Protein AF-A0A645FQS4-F1 (afdb_monomer_lite)

Radius of gyration: 27.78 Å; chains: 1; bounding box: 73×39×70 Å

Sequence (95 aa):
MAESETQNFTRAGTMFCLTNTTRASAAAERKKELFDALRTGGFGDLIYETINANSLSAFVKEQIAENMNTLPDWLDGLVNLYEKATVGVRKATRN

Organism: NCBI:txid1076179

Structure (mmCIF, N/CA/C/O backbone):
data_AF-A0A645FQS4-F1
#
_entry.id   AF-A0A645FQS4-F1
#
loop_
_atom_site.group_PDB
_atom_site.id
_atom_site.type_symbol
_atom_site.label_atom_id
_atom_site.label_alt_id
_atom_site.label_comp_id
_atom_site.label_asym_id
_atom_site.label_entity_id
_atom_site.label_seq_id
_atom_site.pdbx_PDB_ins_code
_atom_site.Cartn_x
_atom_site.Cartn_y
_atom_site.Cartn_z
_atom_site.occupancy
_atom_site.B_iso_or_equiv
_atom_site.auth_seq_id
_atom_site.auth_comp_id
_atom_site.auth_asym_id
_atom_site.auth_atom_id
_atom_site.pdbx_PDB_model_num
ATOM 1 N N . MET A 1 1 ? -27.323 -2.007 46.796 1.00 47.88 1 MET A N 1
ATOM 2 C CA . MET A 1 1 ? -27.635 -1.689 45.389 1.00 47.88 1 MET A CA 1
ATOM 3 C C . MET A 1 1 ? -27.333 -0.217 45.186 1.00 47.88 1 MET A C 1
ATOM 5 O O . MET A 1 1 ? -28.083 0.613 45.674 1.00 47.88 1 MET A O 1
ATOM 9 N N . ALA A 1 2 ? -26.183 0.102 44.602 1.00 47.50 2 ALA A N 1
ATOM 10 C CA . ALA A 1 2 ? -25.783 1.473 44.294 1.00 47.50 2 ALA A CA 1
ATOM 11 C C . ALA A 1 2 ? -24.952 1.427 43.007 1.00 47.50 2 ALA A C 1
ATOM 13 O O . ALA A 1 2 ? -23.730 1.462 43.044 1.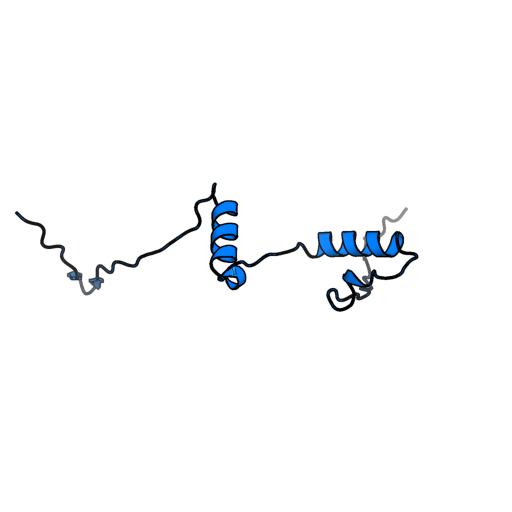00 47.50 2 ALA A 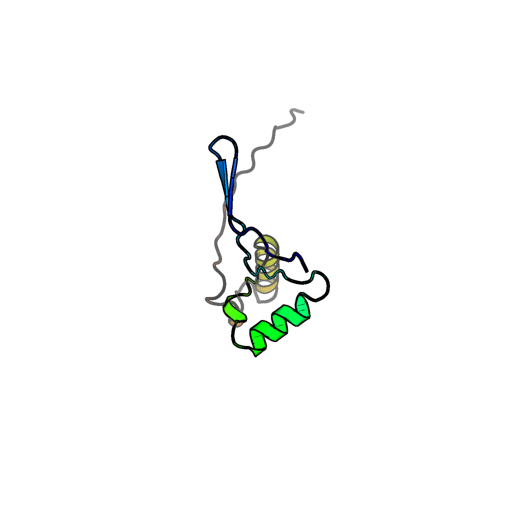O 1
ATOM 14 N N . GLU A 1 3 ? -25.638 1.259 41.881 1.00 55.31 3 GLU A N 1
ATOM 15 C CA . GLU A 1 3 ? -25.043 1.239 40.539 1.00 55.31 3 GLU A CA 1
ATOM 16 C C . GLU A 1 3 ? -25.753 2.272 39.655 1.00 55.31 3 GLU A C 1
ATOM 18 O O . GLU A 1 3 ? -26.201 1.980 38.553 1.00 55.31 3 GLU A O 1
ATOM 23 N N . SER A 1 4 ? -25.918 3.501 40.152 1.00 63.41 4 SER A N 1
ATOM 24 C CA . SER A 1 4 ? -26.234 4.620 39.262 1.00 63.41 4 SER A CA 1
ATOM 25 C C . SER A 1 4 ? -24.921 5.203 38.761 1.00 63.41 4 SER A C 1
ATOM 27 O O . SER A 1 4 ? -24.253 5.958 39.461 1.00 63.41 4 SER A O 1
ATOM 29 N N . GLU A 1 5 ? -24.537 4.801 37.555 1.00 67.56 5 GLU A N 1
ATOM 30 C CA . GLU A 1 5 ? -23.429 5.386 36.808 1.00 67.56 5 GLU A CA 1
ATOM 31 C C . GLU A 1 5 ? -23.753 6.862 36.499 1.00 67.56 5 GLU A C 1
ATOM 33 O O . GLU A 1 5 ? -24.723 7.173 35.802 1.00 67.56 5 GLU A O 1
ATOM 38 N N . THR A 1 6 ? -22.982 7.800 37.061 1.00 71.94 6 THR A N 1
ATOM 39 C CA . THR A 1 6 ? -23.179 9.242 36.837 1.00 71.94 6 THR A CA 1
ATOM 40 C C . THR A 1 6 ? -22.650 9.622 35.455 1.00 71.94 6 THR A C 1
ATOM 42 O O . THR A 1 6 ? -21.456 9.863 35.283 1.00 71.94 6 THR A O 1
ATOM 45 N N . GLN A 1 7 ? -23.546 9.689 34.467 1.00 76.62 7 GLN A N 1
ATOM 46 C CA . GLN A 1 7 ? -23.207 9.970 33.064 1.00 76.62 7 GLN A CA 1
ATOM 47 C C . GLN A 1 7 ? -22.589 11.351 32.832 1.00 76.62 7 GLN A C 1
ATOM 49 O O . GLN A 1 7 ? -21.855 11.547 31.866 1.00 76.62 7 GLN A O 1
ATOM 54 N N . ASN A 1 8 ? -22.890 12.336 33.672 1.00 85.81 8 ASN A N 1
ATOM 55 C CA . ASN A 1 8 ? -22.271 13.649 33.584 1.00 85.81 8 ASN A CA 1
ATOM 56 C C . ASN A 1 8 ? -22.305 14.368 34.929 1.00 85.81 8 ASN A C 1
ATOM 58 O O . ASN A 1 8 ? -23.249 14.227 35.704 1.00 85.81 8 ASN A O 1
ATOM 62 N N . PHE A 1 9 ? -21.266 15.149 35.212 1.00 88.88 9 PHE A N 1
ATOM 63 C CA . PHE A 1 9 ? -21.231 16.034 36.372 1.00 88.88 9 PHE A CA 1
ATOM 64 C C . PHE A 1 9 ? -20.351 17.248 36.100 1.00 88.88 9 PHE A C 1
ATOM 66 O O . PHE A 1 9 ? -19.420 17.195 35.300 1.00 88.88 9 PHE A O 1
ATOM 73 N N . THR A 1 10 ? -20.619 18.342 36.807 1.00 85.12 10 THR A N 1
ATOM 74 C CA . THR A 1 10 ? -19.848 19.580 36.676 1.00 85.12 10 THR A CA 1
ATOM 75 C C . THR A 1 10 ? -19.108 19.869 37.973 1.00 85.12 10 THR A C 1
ATOM 77 O O . THR A 1 10 ? -19.714 19.945 39.041 1.00 85.12 10 THR A O 1
ATOM 80 N N . ARG A 1 11 ? -17.789 20.060 37.898 1.00 87.56 11 ARG A N 1
ATOM 81 C CA . ARG A 1 11 ? -16.946 20.435 39.041 1.00 87.56 11 ARG A CA 1
ATOM 82 C C . ARG A 1 11 ? -16.028 21.581 38.636 1.00 87.56 11 ARG A C 1
ATOM 84 O O . ARG A 1 11 ? -15.333 21.484 37.635 1.00 87.56 11 ARG A O 1
ATOM 91 N N . ALA A 1 12 ? -16.039 22.662 39.420 1.00 89.38 12 ALA A N 1
ATOM 92 C CA . ALA A 1 12 ? -15.222 23.859 39.182 1.00 89.38 12 ALA A CA 1
ATOM 93 C C . ALA A 1 12 ? -15.377 24.467 37.767 1.00 89.38 12 ALA A C 1
ATOM 95 O O . ALA A 1 12 ? -14.411 24.937 37.181 1.00 89.38 12 ALA A O 1
ATOM 96 N N . GLY A 1 13 ? -16.594 24.440 37.209 1.00 90.81 13 GLY A N 1
ATOM 97 C CA . GLY A 1 13 ? -16.878 24.954 35.861 1.00 90.81 13 GLY A CA 1
ATOM 98 C C . GLY A 1 13 ? -16.582 23.976 34.717 1.00 90.81 13 GLY A C 1
ATOM 99 O O . GLY A 1 13 ? -16.961 24.258 33.586 1.00 90.81 13 GLY A O 1
ATOM 100 N N . THR A 1 14 ? -15.987 22.812 34.996 1.00 84.12 14 THR A N 1
ATOM 101 C CA . THR A 1 14 ? -15.714 21.773 33.993 1.00 84.12 14 THR A CA 1
ATOM 102 C C . THR A 1 14 ? -16.784 20.689 34.044 1.00 84.12 14 THR A C 1
ATOM 104 O O . THR A 1 14 ? -16.992 20.073 35.092 1.00 84.12 14 THR A O 1
ATOM 107 N N . MET A 1 15 ? -17.461 20.460 32.917 1.00 88.62 15 MET A N 1
ATOM 108 C CA . MET A 1 15 ? -18.424 19.374 32.735 1.00 88.62 15 MET A CA 1
ATOM 109 C C . MET A 1 15 ? -17.692 18.120 32.254 1.00 88.62 15 MET A C 1
ATOM 111 O O . MET A 1 15 ? -17.044 18.121 31.210 1.00 88.62 15 MET A O 1
ATOM 115 N N . PHE A 1 16 ? -17.800 17.051 33.027 1.00 87.75 16 PHE A N 1
ATOM 116 C CA . PHE A 1 16 ? -17.321 15.724 32.684 1.00 87.75 16 PHE A CA 1
ATOM 117 C C . PHE A 1 16 ? -18.504 14.938 32.138 1.00 87.75 16 PHE A C 1
ATOM 119 O O . PHE A 1 16 ? -19.515 14.821 32.825 1.00 87.75 16 PHE A O 1
ATOM 126 N N . CYS A 1 17 ? -18.380 14.413 30.922 1.00 84.00 17 CYS A N 1
ATOM 127 C CA . CYS A 1 17 ? -19.380 13.555 30.297 1.00 84.00 17 CYS A CA 1
ATOM 128 C C . CYS A 1 17 ? -18.766 12.181 30.055 1.00 84.00 17 CYS A C 1
ATOM 130 O O . CYS A 1 17 ? -17.725 12.062 29.409 1.00 84.00 17 CYS A O 1
ATOM 132 N N . LEU A 1 18 ? -19.426 11.144 30.550 1.00 85.75 18 LEU A N 1
ATOM 133 C CA . LEU A 1 18 ? -19.111 9.766 30.235 1.00 85.75 18 LEU A CA 1
ATOM 134 C C . LEU A 1 18 ? -19.778 9.418 28.902 1.00 85.75 18 LEU A C 1
ATOM 136 O O . LEU A 1 18 ? -20.992 9.533 28.753 1.00 85.75 18 LEU A O 1
ATOM 140 N N . THR A 1 19 ? -18.983 9.046 27.901 1.00 84.56 19 THR A N 1
ATOM 141 C CA . THR A 1 19 ? -19.487 8.592 26.598 1.00 84.56 19 THR A CA 1
ATOM 142 C C . THR A 1 19 ? -18.819 7.276 26.242 1.00 84.56 19 THR A C 1
ATOM 144 O O . THR A 1 19 ? -17.605 7.222 26.047 1.00 84.56 19 THR A O 1
ATOM 147 N N . ASN A 1 20 ? -19.617 6.221 26.110 1.00 83.69 20 ASN A N 1
ATOM 148 C CA . ASN A 1 20 ? -19.117 4.922 25.682 1.00 83.69 20 ASN A CA 1
ATOM 149 C C . ASN A 1 20 ? -19.120 4.881 24.152 1.00 83.69 20 ASN A C 1
ATOM 151 O O . ASN A 1 20 ? -20.167 5.009 23.522 1.00 83.69 20 ASN A O 1
ATOM 155 N N . THR A 1 21 ? -17.943 4.709 23.545 1.00 86.69 21 THR A N 1
ATOM 156 C CA . THR A 1 21 ? -17.815 4.491 22.097 1.00 86.69 21 THR A CA 1
ATOM 157 C C . THR A 1 21 ? -17.174 3.138 21.849 1.00 86.69 21 THR A C 1
ATOM 159 O O . THR A 1 21 ? -16.100 2.850 22.376 1.00 86.69 21 THR A O 1
ATOM 162 N N . THR A 1 22 ? -17.823 2.301 21.044 1.00 88.75 22 THR A N 1
ATOM 163 C CA . THR A 1 22 ? -17.232 1.030 20.628 1.00 88.75 22 THR A CA 1
ATOM 164 C C . THR A 1 22 ? -16.119 1.315 19.630 1.00 88.75 22 THR A C 1
ATOM 166 O O . THR A 1 22 ? -16.339 1.922 18.582 1.00 88.75 22 THR A O 1
ATOM 169 N N . ARG A 1 23 ? -14.904 0.884 19.963 1.00 88.25 23 ARG A N 1
ATOM 170 C CA . ARG A 1 23 ? -13.728 0.965 19.097 1.00 88.25 23 ARG A CA 1
ATOM 171 C C . ARG A 1 23 ? -13.255 -0.452 18.809 1.00 88.25 23 ARG A C 1
ATOM 173 O O . ARG A 1 23 ? -13.159 -1.263 19.724 1.00 88.25 23 ARG A O 1
ATOM 180 N N . ALA A 1 24 ? -12.955 -0.732 17.548 1.00 87.19 24 ALA A N 1
ATOM 181 C CA . ALA A 1 24 ? -12.361 -1.991 17.124 1.00 87.19 24 ALA A CA 1
ATOM 182 C C . ALA A 1 24 ? -10.943 -1.730 16.611 1.00 87.19 24 ALA A C 1
ATOM 184 O O . ALA A 1 24 ? -10.694 -0.737 15.925 1.00 87.19 24 ALA A O 1
ATOM 185 N N . SER A 1 25 ? -10.018 -2.624 16.941 1.00 86.12 25 SER A N 1
ATOM 186 C CA . SER A 1 25 ? -8.658 -2.636 16.410 1.00 86.12 25 SER A CA 1
ATOM 187 C C . SER A 1 25 ? -8.308 -4.045 15.946 1.00 86.12 25 SER A C 1
ATOM 189 O O . SER A 1 25 ? -8.835 -5.037 16.451 1.00 86.12 25 SER A O 1
ATOM 191 N N . ALA A 1 26 ? -7.434 -4.137 14.945 1.00 86.38 26 ALA A N 1
ATOM 192 C CA . ALA A 1 26 ? -6.966 -5.426 14.461 1.00 86.38 26 ALA A CA 1
ATOM 193 C C . ALA A 1 26 ? -6.132 -6.122 15.547 1.00 86.38 26 ALA A C 1
ATOM 195 O O . ALA A 1 26 ? -5.187 -5.537 16.082 1.00 86.38 26 ALA A O 1
ATOM 196 N N . ALA A 1 27 ? -6.446 -7.384 15.839 1.00 88.31 27 ALA A N 1
ATOM 197 C CA . ALA A 1 27 ? -5.603 -8.212 16.692 1.00 88.31 27 ALA A CA 1
ATOM 198 C C . ALA A 1 27 ? -4.276 -8.502 15.969 1.00 88.31 27 ALA A C 1
ATOM 200 O O . ALA A 1 27 ? -4.280 -9.021 14.851 1.00 88.31 27 ALA A O 1
ATOM 201 N N . ALA A 1 28 ? -3.146 -8.170 16.603 1.00 82.31 28 ALA A N 1
ATOM 202 C CA . ALA A 1 28 ? -1.824 -8.188 15.966 1.00 82.31 28 ALA A CA 1
ATOM 203 C C . ALA A 1 28 ? -1.460 -9.551 15.346 1.00 82.31 28 ALA A C 1
ATOM 205 O O . ALA A 1 28 ? -0.924 -9.599 14.241 1.00 82.31 28 ALA A O 1
ATOM 206 N N . GLU A 1 29 ? -1.810 -10.651 16.014 1.00 86.88 29 GLU A N 1
ATOM 207 C CA . GLU A 1 29 ? -1.481 -12.009 15.563 1.00 86.88 29 GLU A CA 1
ATOM 208 C C . GLU A 1 29 ? -2.428 -12.550 14.482 1.00 86.88 29 GLU A C 1
ATOM 210 O O . GLU A 1 29 ? -2.051 -13.434 13.719 1.00 86.88 29 GLU A O 1
ATOM 215 N N . ARG A 1 30 ? -3.645 -12.000 14.366 1.00 89.12 30 ARG A N 1
ATOM 216 C CA . ARG A 1 30 ? -4.699 -12.510 13.465 1.00 89.12 30 ARG A CA 1
ATOM 217 C C . ARG A 1 30 ? -4.997 -11.585 12.294 1.00 89.12 30 ARG A C 1
ATOM 219 O O . ARG A 1 30 ? -6.067 -11.634 11.696 1.00 89.12 30 ARG A O 1
ATOM 226 N N . LYS A 1 31 ? -4.041 -10.727 11.939 1.00 86.31 31 LYS A N 1
ATOM 227 C CA . LYS A 1 31 ? -4.214 -9.750 10.859 1.00 86.31 31 LYS A CA 1
ATOM 228 C C . LYS A 1 31 ? -4.515 -10.411 9.506 1.00 86.31 31 LYS A C 1
ATOM 230 O O . LYS A 1 31 ? -5.320 -9.881 8.750 1.00 86.31 31 LYS A O 1
ATOM 235 N N . LYS A 1 32 ? -3.910 -11.571 9.222 1.00 88.00 32 LYS A N 1
ATOM 236 C CA . LYS A 1 32 ? -4.176 -12.343 7.993 1.00 88.00 32 LYS A CA 1
ATOM 237 C C . LYS A 1 32 ? -5.617 -12.857 7.951 1.00 88.00 32 LYS A C 1
ATOM 239 O O . LYS A 1 32 ? -6.331 -12.556 7.007 1.00 88.00 32 LYS A O 1
ATOM 244 N N . GLU A 1 33 ? -6.060 -13.517 9.021 1.00 91.06 33 GLU A N 1
ATOM 245 C CA . GLU A 1 33 ? -7.438 -14.014 9.155 1.00 91.06 33 GLU A CA 1
ATOM 246 C C . GLU A 1 33 ? -8.469 -12.882 9.038 1.00 91.06 33 GLU A C 1
ATOM 248 O O . GLU A 1 33 ? -9.498 -13.045 8.390 1.00 91.06 33 GLU A O 1
ATOM 253 N N . LEU A 1 34 ? -8.176 -11.710 9.616 1.00 90.94 34 LEU A N 1
ATOM 254 C CA . LEU A 1 34 ? -9.020 -10.523 9.483 1.00 90.94 34 LEU A CA 1
ATOM 255 C C . LEU A 1 34 ? -9.129 -10.060 8.023 1.00 90.94 34 LEU A C 1
ATOM 257 O O . LEU A 1 34 ? -10.226 -9.756 7.566 1.00 90.94 34 LEU A O 1
ATOM 261 N N . PHE A 1 35 ? -8.015 -9.995 7.292 1.00 91.31 35 PHE A N 1
ATOM 262 C CA . PHE A 1 35 ? -8.024 -9.595 5.884 1.00 91.31 35 PHE A CA 1
ATOM 263 C C . PHE 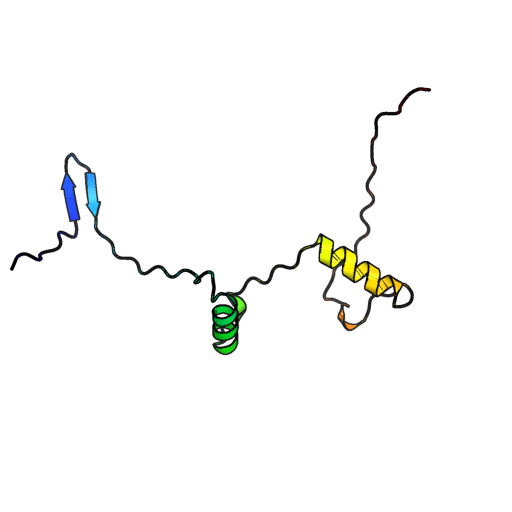A 1 35 ? -8.783 -10.584 5.004 1.00 91.31 35 PHE A C 1
ATOM 265 O O . PHE A 1 35 ? -9.583 -10.161 4.171 1.00 91.31 35 PHE A O 1
ATOM 272 N N . ASP A 1 36 ? -8.607 -11.883 5.226 1.00 92.00 36 ASP A N 1
ATOM 273 C CA . ASP A 1 36 ? -9.336 -12.907 4.479 1.00 92.00 36 ASP A CA 1
ATOM 274 C C . ASP A 1 36 ? -10.840 -12.869 4.792 1.00 92.00 36 ASP A C 1
ATOM 276 O O . ASP A 1 36 ? -11.666 -12.954 3.878 1.00 92.00 36 ASP A O 1
ATOM 280 N N . ALA A 1 37 ? -11.215 -12.647 6.057 1.00 93.25 37 ALA A N 1
ATOM 281 C CA . ALA A 1 37 ? -12.608 -12.462 6.458 1.00 93.25 37 ALA A CA 1
ATOM 282 C C . ALA A 1 37 ? -13.232 -11.208 5.821 1.00 93.25 37 ALA A C 1
ATOM 284 O O . ALA A 1 37 ? -14.352 -11.270 5.316 1.00 93.25 37 ALA A O 1
ATOM 285 N N . LEU A 1 38 ? -12.505 -10.085 5.792 1.00 92.31 38 LEU A N 1
ATOM 286 C CA . LEU A 1 38 ? -12.962 -8.844 5.158 1.00 92.31 38 LEU A CA 1
ATOM 287 C C . LEU A 1 38 ? -13.132 -9.006 3.642 1.00 92.31 38 LEU A C 1
ATOM 289 O O . LEU A 1 38 ? -14.146 -8.567 3.105 1.00 92.31 38 LEU A O 1
ATOM 293 N N . ARG A 1 39 ? -12.203 -9.685 2.956 1.00 92.31 39 ARG A N 1
ATOM 294 C CA . ARG A 1 39 ? -12.327 -10.000 1.520 1.00 92.31 39 ARG A CA 1
ATOM 295 C C . ARG A 1 39 ? -13.523 -10.894 1.233 1.00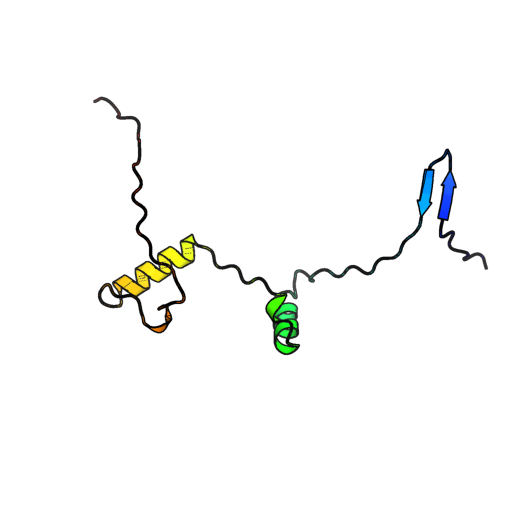 92.31 39 ARG A C 1
ATOM 297 O O . ARG A 1 39 ? -14.317 -10.582 0.353 1.00 92.31 39 ARG A O 1
ATOM 304 N N . THR A 1 40 ? -13.673 -11.971 2.002 1.00 93.25 40 THR A N 1
ATOM 305 C CA . THR A 1 40 ? -14.796 -12.912 1.862 1.00 93.25 40 THR A CA 1
ATOM 306 C C . THR A 1 40 ? -16.133 -12.221 2.129 1.00 93.25 40 THR A C 1
ATOM 308 O O . THR A 1 40 ? -17.127 -12.514 1.472 1.00 93.25 40 THR A O 1
ATOM 311 N N . GLY A 1 41 ? -16.154 -11.261 3.057 1.00 92.69 41 GLY A N 1
ATOM 312 C CA . GLY A 1 41 ? -17.323 -10.442 3.366 1.00 92.69 41 GLY A CA 1
ATOM 313 C C . GLY A 1 41 ? -17.628 -9.329 2.358 1.00 92.69 41 GLY A C 1
ATOM 314 O O . GLY A 1 41 ? -18.588 -8.597 2.570 1.00 92.69 41 GLY A O 1
ATOM 315 N N . GLY A 1 42 ? -16.838 -9.166 1.290 1.00 92.81 42 GLY A N 1
ATOM 316 C CA . GLY A 1 42 ? -17.028 -8.098 0.302 1.00 92.81 42 GLY A CA 1
ATOM 317 C C . GLY A 1 42 ? -16.530 -6.719 0.751 1.00 92.81 42 GLY A C 1
ATOM 318 O O . GLY A 1 42 ? -16.780 -5.728 0.076 1.00 92.81 42 GLY A O 1
ATOM 319 N N . PHE A 1 43 ? -15.793 -6.641 1.860 1.00 91.56 43 PHE A N 1
ATOM 320 C CA . PHE A 1 43 ? -15.212 -5.410 2.403 1.00 91.56 43 PHE A CA 1
ATOM 321 C C . PHE A 1 43 ? -13.721 -5.273 2.062 1.00 91.56 43 PHE A C 1
ATOM 323 O O . PHE A 1 43 ? -12.940 -4.734 2.849 1.00 91.56 43 PHE A O 1
ATOM 330 N N . GLY A 1 44 ? -13.314 -5.780 0.894 1.00 88.12 44 GLY A N 1
ATOM 331 C CA . GLY A 1 44 ? -11.929 -5.710 0.420 1.00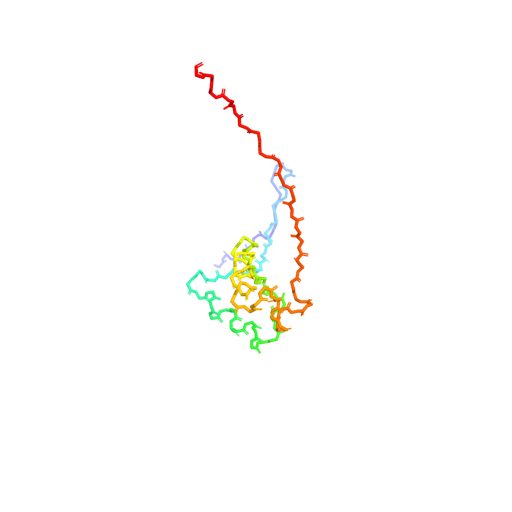 88.12 44 GLY A CA 1
ATOM 332 C C . GLY A 1 44 ? -11.399 -4.277 0.332 1.00 88.12 44 GLY A C 1
ATOM 333 O O . GLY A 1 44 ? -10.237 -4.050 0.647 1.00 88.12 44 GLY A O 1
ATOM 334 N N . ASP A 1 45 ? -12.265 -3.307 0.033 1.00 88.44 45 ASP A N 1
ATOM 335 C CA . ASP A 1 45 ? -11.909 -1.886 -0.091 1.00 88.44 45 ASP A CA 1
ATOM 336 C C . ASP A 1 45 ? -11.425 -1.248 1.224 1.00 88.44 45 ASP A C 1
ATOM 338 O O . ASP A 1 45 ? -10.765 -0.210 1.209 1.00 88.44 45 ASP A O 1
ATOM 342 N N . LEU A 1 46 ? -11.719 -1.860 2.380 1.00 88.88 46 LEU A N 1
ATOM 343 C CA . LEU A 1 46 ? -11.167 -1.424 3.670 1.00 88.88 46 LEU A CA 1
ATOM 344 C C . LEU A 1 46 ? -9.682 -1.790 3.824 1.00 88.88 46 LEU A C 1
ATOM 346 O O . LEU A 1 46 ? -9.006 -1.285 4.726 1.00 88.88 46 LEU A O 1
ATOM 350 N N . ILE A 1 47 ? -9.177 -2.699 2.991 1.00 88.38 47 ILE A N 1
ATOM 351 C CA . ILE A 1 47 ? -7.807 -3.193 3.047 1.00 88.38 47 ILE A CA 1
ATOM 352 C C . ILE A 1 47 ? -6.941 -2.331 2.131 1.00 88.38 47 ILE A C 1
ATOM 354 O O . ILE A 1 47 ? -7.018 -2.404 0.910 1.00 88.38 47 ILE A O 1
ATOM 358 N N . TYR A 1 48 ? -6.048 -1.553 2.734 1.00 87.31 48 TYR A N 1
ATOM 359 C CA . TYR A 1 48 ? -5.007 -0.838 2.001 1.00 87.31 48 TYR A CA 1
ATOM 360 C C . TYR A 1 48 ? -3.780 -1.738 1.833 1.00 87.31 48 TYR A C 1
ATOM 362 O O . TYR A 1 48 ? -2.952 -1.861 2.741 1.00 87.31 48 TYR A O 1
ATOM 370 N N . GLU A 1 49 ? -3.672 -2.389 0.675 1.00 84.31 49 GLU A N 1
ATOM 371 C CA . GLU A 1 49 ? -2.480 -3.145 0.293 1.00 84.31 49 GLU A CA 1
ATOM 372 C C . GLU A 1 49 ? -1.430 -2.203 -0.288 1.00 84.31 49 GLU A C 1
ATOM 374 O O . GLU A 1 49 ? -1.555 -1.690 -1.398 1.00 84.31 49 GLU A O 1
ATOM 379 N N . THR A 1 50 ? -0.377 -1.957 0.484 1.00 87.00 50 THR A N 1
ATOM 380 C CA . THR A 1 50 ? 0.720 -1.098 0.044 1.00 87.00 50 THR A CA 1
ATOM 381 C C . THR A 1 50 ? 1.851 -1.943 -0.515 1.00 87.00 50 THR A C 1
ATOM 383 O O . THR A 1 50 ? 2.388 -2.813 0.172 1.00 87.00 50 THR A O 1
ATOM 386 N N . ILE A 1 51 ? 2.279 -1.620 -1.732 1.00 87.75 51 ILE A N 1
ATOM 387 C CA . ILE A 1 51 ? 3.513 -2.139 -2.320 1.00 87.75 51 ILE A CA 1
ATOM 388 C C . ILE A 1 51 ? 4.605 -1.081 -2.151 1.00 87.75 51 ILE A C 1
ATOM 390 O O . ILE A 1 51 ? 4.386 0.109 -2.383 1.00 87.75 51 ILE A O 1
ATOM 394 N N . ASN A 1 52 ? 5.802 -1.498 -1.739 1.00 92.38 52 ASN A N 1
ATOM 395 C CA . ASN A 1 52 ? 6.945 -0.595 -1.686 1.00 92.38 52 ASN A CA 1
ATOM 396 C C . ASN A 1 52 ? 7.356 -0.176 -3.110 1.00 92.38 52 ASN A C 1
ATOM 398 O O . ASN A 1 52 ? 7.692 -1.026 -3.934 1.00 92.38 52 ASN A O 1
ATOM 402 N N . ALA A 1 53 ? 7.385 1.131 -3.382 1.00 90.06 53 ALA A N 1
ATOM 403 C CA . ALA A 1 53 ? 7.691 1.662 -4.711 1.00 90.06 53 ALA A CA 1
ATOM 404 C C . ALA A 1 53 ? 9.097 1.290 -5.218 1.00 90.06 53 ALA A C 1
ATOM 406 O O . ALA A 1 53 ? 9.276 1.064 -6.414 1.00 90.06 53 ALA A O 1
ATOM 407 N N . ASN A 1 54 ? 10.088 1.184 -4.327 1.00 93.88 54 ASN A N 1
ATOM 408 C CA . ASN A 1 54 ? 11.448 0.795 -4.704 1.00 93.88 54 ASN A CA 1
ATOM 409 C C . ASN A 1 54 ? 11.505 -0.689 -5.064 1.00 93.88 54 ASN A C 1
ATOM 411 O O . ASN A 1 54 ? 12.102 -1.040 -6.078 1.00 93.88 54 ASN A O 1
ATOM 415 N N . SER A 1 55 ? 10.855 -1.545 -4.269 1.00 94.31 55 SER A N 1
ATOM 416 C CA . SER A 1 55 ? 10.759 -2.980 -4.556 1.00 94.31 55 SER A CA 1
ATOM 417 C C . SER A 1 55 ? 10.016 -3.235 -5.865 1.00 94.31 55 SER A C 1
ATOM 419 O O . SER A 1 55 ? 10.507 -3.994 -6.692 1.00 94.31 55 SER A O 1
ATOM 421 N N . LEU A 1 56 ? 8.894 -2.544 -6.095 1.00 93.69 56 LEU A N 1
ATOM 422 C CA . LEU A 1 56 ? 8.168 -2.614 -7.363 1.00 93.69 56 LEU A CA 1
ATOM 423 C C . LEU A 1 56 ? 9.048 -2.158 -8.532 1.00 93.69 56 LEU A C 1
ATOM 425 O O . LEU A 1 56 ? 9.125 -2.840 -9.544 1.00 93.69 56 LEU A O 1
ATOM 429 N N . SER A 1 57 ? 9.758 -1.036 -8.384 1.00 93.19 57 SER A N 1
ATOM 430 C CA . SER A 1 57 ? 10.647 -0.520 -9.433 1.00 93.19 57 SER A CA 1
ATOM 431 C C . SER A 1 57 ? 11.790 -1.480 -9.766 1.00 93.19 57 SER A C 1
ATOM 433 O O . SER A 1 57 ? 12.163 -1.593 -10.929 1.00 93.19 57 SER A O 1
ATOM 435 N N . ALA A 1 58 ? 12.376 -2.137 -8.762 1.00 94.25 58 ALA A N 1
ATOM 436 C CA . ALA A 1 58 ? 13.421 -3.137 -8.969 1.00 94.25 58 ALA A CA 1
ATOM 437 C C . ALA A 1 58 ? 12.862 -4.359 -9.708 1.00 94.25 58 ALA A C 1
ATOM 439 O O . ALA A 1 58 ? 13.383 -4.726 -10.756 1.00 94.25 58 ALA A O 1
ATOM 440 N N . PHE A 1 59 ? 11.737 -4.890 -9.230 1.00 94.06 59 PHE A N 1
ATOM 441 C CA . PHE A 1 59 ? 11.065 -6.033 -9.834 1.00 94.06 59 PHE A CA 1
ATOM 442 C C . PHE A 1 59 ? 10.656 -5.773 -11.293 1.00 94.06 59 PHE A C 1
ATOM 444 O O . PHE A 1 59 ? 10.959 -6.565 -12.176 1.00 94.06 59 PHE A O 1
ATOM 451 N N . VAL A 1 60 ? 10.035 -4.628 -11.593 1.00 93.81 60 VAL A N 1
ATOM 452 C CA . VAL A 1 60 ? 9.634 -4.288 -12.970 1.00 93.81 60 VAL A CA 1
ATOM 453 C C . VAL A 1 60 ? 10.850 -4.184 -13.903 1.00 93.81 60 VAL A C 1
ATOM 455 O O . VAL A 1 60 ? 10.770 -4.603 -15.055 1.00 93.81 60 VAL A O 1
ATOM 458 N N . LYS A 1 61 ? 11.996 -3.681 -13.422 1.00 91.75 61 LYS A N 1
ATOM 459 C CA . LYS A 1 61 ? 13.241 -3.650 -14.213 1.00 91.75 61 LYS A CA 1
ATOM 460 C C . LYS A 1 61 ? 13.779 -5.048 -14.503 1.00 91.75 61 LYS A C 1
ATOM 462 O O . LYS A 1 61 ? 14.234 -5.280 -15.619 1.00 91.75 61 LYS A O 1
ATOM 467 N N . GLU A 1 62 ? 13.726 -5.950 -13.526 1.00 93.00 62 GLU A N 1
ATOM 468 C CA . GLU A 1 62 ? 14.105 -7.357 -13.705 1.00 93.00 62 GLU A CA 1
ATOM 469 C C . GLU A 1 62 ? 13.209 -8.021 -14.757 1.00 93.00 62 GLU A C 1
ATOM 471 O O . GLU A 1 62 ? 13.719 -8.575 -15.729 1.00 93.00 62 GLU A O 1
ATOM 476 N N . GLN A 1 63 ? 11.887 -7.834 -14.662 1.00 93.62 63 GLN A N 1
ATOM 477 C CA . GLN A 1 63 ? 10.950 -8.348 -15.662 1.00 93.62 63 GLN A CA 1
ATOM 478 C C . GLN A 1 63 ? 11.246 -7.813 -17.068 1.00 93.62 63 GLN A C 1
ATOM 480 O O . GLN A 1 63 ? 11.231 -8.580 -18.025 1.00 93.62 63 GLN A O 1
ATOM 485 N N . ILE A 1 64 ? 11.540 -6.520 -17.217 1.00 91.62 64 ILE A N 1
ATOM 486 C CA . ILE A 1 64 ? 11.889 -5.931 -18.518 1.00 91.62 64 ILE A CA 1
ATOM 487 C C . ILE A 1 64 ? 13.184 -6.544 -19.069 1.00 91.62 64 ILE A C 1
ATOM 489 O O . ILE A 1 64 ? 13.245 -6.879 -20.250 1.00 91.62 64 ILE A O 1
ATOM 493 N N . ALA A 1 65 ? 14.210 -6.716 -18.231 1.00 91.12 65 ALA A N 1
ATOM 494 C CA . ALA A 1 65 ? 15.484 -7.301 -18.645 1.00 91.12 65 ALA A CA 1
ATOM 495 C C . ALA A 1 65 ? 15.332 -8.760 -19.114 1.00 91.12 65 ALA A C 1
ATOM 497 O O . ALA A 1 65 ? 15.953 -9.154 -20.100 1.00 91.12 65 ALA A O 1
ATOM 498 N N . GLU A 1 66 ? 14.475 -9.544 -18.456 1.00 91.12 66 GLU A N 1
ATOM 499 C CA . GLU A 1 66 ? 14.189 -10.932 -18.841 1.00 91.12 66 GLU A CA 1
ATOM 500 C C . GLU A 1 66 ? 13.300 -11.038 -20.091 1.00 91.12 66 GLU A C 1
ATOM 502 O O . GLU A 1 66 ? 13.447 -11.969 -20.882 1.00 91.12 66 GLU A O 1
ATOM 507 N N . ASN A 1 67 ? 12.417 -10.063 -20.322 1.00 88.38 67 ASN A N 1
ATOM 508 C CA . ASN A 1 67 ? 11.475 -10.043 -21.446 1.00 88.38 67 ASN A CA 1
ATOM 509 C C . ASN A 1 67 ? 11.992 -9.204 -22.626 1.00 88.38 67 ASN A C 1
ATOM 511 O O . ASN A 1 67 ? 11.268 -8.389 -23.196 1.00 88.38 67 ASN A O 1
ATOM 515 N N . MET A 1 68 ? 13.261 -9.393 -23.007 1.00 88.94 68 MET A N 1
ATOM 516 C CA . MET A 1 68 ? 13.878 -8.732 -24.171 1.00 88.94 68 MET A CA 1
ATOM 517 C C . MET A 1 68 ? 13.740 -7.200 -24.146 1.00 88.94 68 MET A C 1
ATOM 519 O O . MET A 1 68 ? 13.387 -6.575 -25.147 1.00 88.94 68 MET A O 1
ATOM 523 N N . ASN A 1 69 ? 13.993 -6.584 -22.991 1.00 85.75 69 ASN A N 1
ATOM 524 C CA . ASN A 1 69 ? 13.854 -5.143 -22.777 1.00 85.75 69 ASN A CA 1
ATOM 525 C C . ASN A 1 69 ? 12.436 -4.590 -23.028 1.00 85.75 69 ASN A C 1
ATOM 527 O O . ASN A 1 69 ? 12.276 -3.393 -23.271 1.00 85.75 69 ASN A O 1
ATOM 531 N N . THR A 1 70 ? 11.405 -5.431 -22.918 1.00 89.31 70 THR A N 1
ATOM 532 C CA . THR A 1 70 ? 9.998 -5.049 -23.107 1.00 89.31 70 THR A CA 1
ATOM 533 C C . THR A 1 70 ? 9.199 -5.270 -21.823 1.00 89.31 70 THR A C 1
ATOM 535 O O . THR A 1 70 ? 9.451 -6.216 -21.077 1.00 89.31 70 THR A O 1
ATOM 538 N N . LEU A 1 71 ? 8.241 -4.382 -21.537 1.00 90.69 71 LEU A N 1
ATOM 539 C CA . LEU A 1 71 ? 7.325 -4.560 -20.410 1.00 90.69 71 LEU A CA 1
ATOM 540 C C . LEU A 1 71 ? 6.367 -5.729 -20.711 1.00 90.69 71 LEU A C 1
ATOM 542 O O . LEU A 1 71 ? 5.767 -5.731 -21.784 1.00 90.69 71 LEU A O 1
ATOM 546 N N . PRO A 1 72 ? 6.194 -6.701 -19.799 1.00 91.06 72 PRO A N 1
ATOM 547 C CA . PRO A 1 72 ? 5.224 -7.775 -19.991 1.00 91.06 72 PRO A CA 1
ATOM 548 C C . PRO A 1 72 ? 3.777 -7.267 -20.061 1.00 91.06 72 PRO A C 1
ATOM 550 O O . PRO A 1 72 ? 3.390 -6.423 -19.253 1.00 91.06 72 PRO A O 1
ATOM 553 N N . ASP A 1 73 ? 2.951 -7.871 -20.920 1.00 91.38 73 ASP A N 1
ATOM 554 C CA . ASP A 1 73 ? 1.545 -7.479 -21.145 1.00 91.38 73 ASP A CA 1
ATOM 555 C C . ASP A 1 73 ? 0.692 -7.451 -19.867 1.00 91.38 73 ASP A C 1
ATOM 557 O O . ASP A 1 73 ? -0.206 -6.631 -19.719 1.00 91.38 73 ASP A O 1
ATOM 561 N N . TRP A 1 74 ? 0.970 -8.333 -18.905 1.00 93.25 74 TRP A N 1
ATOM 562 C CA . TRP A 1 74 ? 0.212 -8.397 -17.651 1.00 93.25 74 TRP A CA 1
ATOM 563 C C . TRP A 1 74 ? 0.503 -7.226 -16.698 1.00 93.25 74 TRP A C 1
ATOM 565 O O . TRP A 1 74 ? -0.249 -7.028 -15.747 1.00 93.25 74 TRP A O 1
ATOM 575 N N . LEU A 1 75 ? 1.583 -6.471 -16.930 1.00 92.12 75 LEU A N 1
ATOM 576 C CA . LEU A 1 75 ? 1.887 -5.214 -16.239 1.00 92.12 75 LEU A CA 1
ATOM 577 C C . LEU A 1 75 ? 1.485 -3.989 -17.064 1.00 92.12 75 LEU A C 1
ATOM 579 O O . LEU A 1 75 ? 1.505 -2.873 -16.534 1.00 92.12 75 LEU A O 1
ATOM 583 N N . ASP A 1 76 ? 1.134 -4.179 -18.336 1.00 90.38 76 ASP A N 1
ATOM 584 C CA . ASP A 1 76 ? 0.750 -3.082 -19.210 1.00 90.38 76 ASP A CA 1
ATOM 585 C C . ASP A 1 76 ? -0.510 -2.381 -18.681 1.00 90.38 76 ASP A C 1
ATOM 587 O O . ASP A 1 76 ? -1.462 -3.008 -18.214 1.00 90.38 76 ASP A O 1
ATOM 591 N N . GLY A 1 77 ? -0.475 -1.049 -18.653 1.00 91.25 77 GLY A N 1
ATOM 592 C CA . GLY A 1 77 ? -1.525 -0.214 -18.057 1.00 91.25 77 GLY A CA 1
ATOM 593 C C . GLY A 1 77 ? -1.646 -0.261 -16.523 1.00 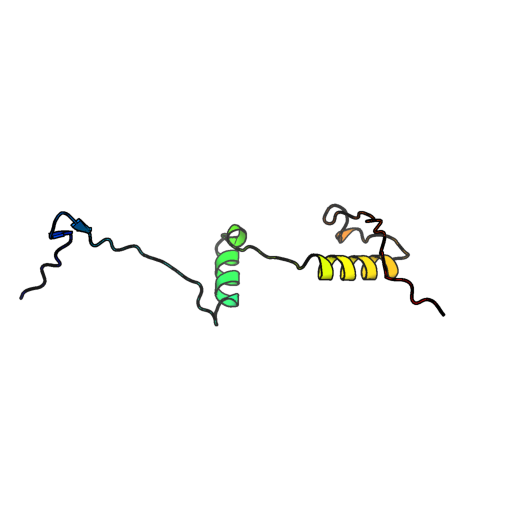91.25 77 GLY A C 1
ATOM 594 O O . GLY A 1 77 ? -2.388 0.544 -15.961 1.00 91.25 77 GLY A O 1
ATOM 595 N N . LEU A 1 78 ? -0.914 -1.142 -15.828 1.00 92.06 78 LEU A N 1
ATOM 596 C CA . LEU A 1 78 ? -0.925 -1.243 -14.359 1.00 92.06 78 LEU A CA 1
ATOM 597 C C . LEU A 1 78 ? 0.229 -0.486 -13.693 1.00 92.06 78 LEU A C 1
ATOM 599 O O . LEU A 1 78 ? 0.133 -0.114 -12.521 1.00 92.06 78 LEU A O 1
ATOM 603 N N . VAL A 1 79 ? 1.327 -0.259 -14.419 1.00 90.56 79 VAL A N 1
ATOM 604 C CA . VAL A 1 79 ? 2.506 0.456 -13.917 1.00 90.56 79 VAL A CA 1
ATOM 605 C C . VAL A 1 79 ? 2.863 1.638 -14.811 1.00 90.56 79 VAL A C 1
ATOM 607 O O . VAL A 1 79 ? 2.817 1.556 -16.033 1.00 90.56 79 VAL A O 1
ATOM 610 N N . ASN A 1 80 ? 3.277 2.742 -14.190 1.00 89.88 80 ASN A N 1
ATOM 611 C CA . ASN A 1 80 ? 3.783 3.910 -14.906 1.00 89.88 80 ASN A CA 1
ATOM 612 C C . ASN A 1 80 ? 5.312 3.860 -14.962 1.00 89.88 80 ASN A C 1
ATOM 614 O O . ASN A 1 80 ? 5.981 4.030 -13.940 1.00 89.88 80 ASN A O 1
ATOM 618 N N . LEU A 1 81 ? 5.865 3.657 -16.158 1.00 86.75 81 LEU A N 1
ATOM 619 C CA . LEU A 1 81 ? 7.303 3.727 -16.401 1.00 86.75 81 LEU A CA 1
ATOM 620 C C . LEU A 1 81 ? 7.710 5.166 -16.716 1.00 86.75 81 LEU A C 1
ATOM 622 O O . LEU A 1 81 ? 7.189 5.784 -17.640 1.00 86.75 81 LEU A O 1
ATOM 626 N N . TYR A 1 82 ? 8.668 5.694 -15.962 1.00 86.19 82 TYR A N 1
ATOM 627 C CA . TYR A 1 82 ? 9.285 6.978 -16.263 1.00 86.19 82 TYR A CA 1
ATOM 628 C C . TYR A 1 82 ? 10.778 6.933 -15.955 1.00 86.19 82 TYR A C 1
ATOM 630 O O . TYR A 1 82 ? 11.222 6.311 -14.986 1.00 86.19 82 TYR A O 1
ATOM 638 N N . GLU A 1 83 ? 11.563 7.616 -16.781 1.00 84.00 83 GLU A N 1
ATOM 639 C CA . GLU A 1 83 ? 12.983 7.806 -16.529 1.00 84.00 83 GLU A CA 1
ATOM 640 C C . GLU A 1 83 ? 13.185 9.050 -15.660 1.00 84.00 83 GLU A C 1
ATOM 642 O O . GLU A 1 83 ? 12.676 10.133 -15.952 1.00 84.00 83 GLU A O 1
ATOM 647 N N . LYS A 1 84 ? 13.934 8.904 -14.564 1.00 87.81 84 LYS A N 1
ATOM 648 C CA . LYS A 1 84 ? 14.291 10.020 -13.686 1.00 87.81 84 LYS A CA 1
ATOM 649 C C . LYS A 1 84 ? 15.779 10.326 -13.808 1.00 87.81 84 LYS A C 1
ATOM 651 O O . LYS A 1 84 ? 16.594 9.743 -13.092 1.00 87.81 84 LYS A O 1
ATOM 656 N N . ALA A 1 85 ? 16.130 11.290 -14.655 1.00 86.31 85 ALA A N 1
ATOM 657 C CA . ALA A 1 85 ? 17.486 11.824 -14.703 1.00 86.31 85 ALA A CA 1
ATOM 658 C C . ALA A 1 85 ? 17.817 12.537 -13.378 1.00 86.31 85 ALA A C 1
ATOM 660 O O . ALA A 1 85 ? 17.105 13.445 -12.950 1.00 86.31 85 ALA A O 1
ATOM 661 N N . THR A 1 86 ? 18.886 12.113 -12.702 1.00 87.00 86 THR A N 1
ATOM 662 C CA . THR A 1 86 ? 19.342 12.715 -11.440 1.00 87.00 86 THR A CA 1
ATOM 663 C C . THR A 1 86 ? 20.824 13.055 -11.551 1.00 87.00 86 THR A C 1
ATOM 665 O O . THR A 1 86 ? 21.623 12.207 -11.938 1.00 87.00 86 THR A O 1
ATOM 668 N N . VAL A 1 87 ? 21.204 14.283 -11.189 1.00 89.94 87 VAL A N 1
ATOM 669 C CA . VAL A 1 87 ? 22.610 14.709 -11.132 1.00 89.94 87 VAL A CA 1
ATOM 670 C C . VAL A 1 87 ? 23.126 14.532 -9.706 1.00 89.94 87 VAL A C 1
ATOM 672 O O . VAL A 1 87 ? 22.601 15.133 -8.771 1.00 89.94 87 VAL A O 1
ATOM 675 N N . GLY A 1 88 ? 24.158 13.707 -9.531 1.00 87.44 88 GLY A N 1
ATOM 676 C CA . GLY A 1 88 ? 24.827 13.520 -8.244 1.00 87.44 88 GLY A CA 1
ATOM 677 C C . GLY A 1 88 ? 26.005 14.477 -8.080 1.00 87.44 88 GLY A C 1
ATOM 678 O O . GLY A 1 88 ? 26.930 14.460 -8.890 1.00 87.44 88 GLY A O 1
ATOM 679 N N . VAL A 1 89 ? 26.011 15.280 -7.015 1.00 88.19 89 VAL A N 1
ATOM 680 C CA . VAL A 1 89 ? 27.160 16.125 -6.654 1.00 88.19 89 VAL A CA 1
ATOM 681 C C . VAL A 1 89 ? 27.947 15.443 -5.539 1.00 88.19 89 VAL A C 1
ATOM 683 O O . VAL A 1 89 ? 27.396 15.128 -4.487 1.00 88.19 89 VAL A O 1
ATOM 686 N N . ARG A 1 90 ? 29.249 15.229 -5.752 1.00 85.81 90 ARG A N 1
ATOM 687 C CA . ARG A 1 90 ? 30.183 14.739 -4.727 1.00 85.81 90 ARG A CA 1
ATOM 688 C C . ARG A 1 90 ? 31.374 15.680 -4.611 1.00 85.81 90 ARG A C 1
ATOM 690 O O . ARG A 1 90 ? 31.821 16.237 -5.612 1.00 85.81 90 ARG A O 1
ATOM 697 N N . LYS A 1 91 ? 31.902 15.845 -3.396 1.00 82.81 91 LYS A N 1
ATOM 698 C CA . LYS A 1 91 ? 33.127 16.616 -3.162 1.00 82.81 91 LYS A CA 1
ATOM 699 C C . LYS A 1 91 ? 34.289 15.915 -3.869 1.00 82.81 91 LYS A C 1
ATOM 701 O O . LYS A 1 91 ? 34.545 14.742 -3.612 1.00 82.81 91 LYS A O 1
ATOM 706 N N . ALA A 1 92 ? 34.968 16.622 -4.767 1.00 77.88 92 ALA A N 1
ATOM 707 C CA . ALA A 1 92 ? 36.165 16.106 -5.412 1.00 77.88 92 ALA A CA 1
ATOM 708 C C . ALA A 1 92 ? 37.316 16.071 -4.395 1.00 77.88 92 ALA A C 1
ATOM 710 O O . ALA A 1 92 ? 37.655 17.099 -3.804 1.00 77.88 92 ALA A O 1
ATOM 711 N N . THR A 1 93 ? 37.910 14.897 -4.182 1.00 74.94 93 THR A N 1
ATOM 712 C CA . THR A 1 93 ? 39.210 14.793 -3.510 1.00 74.94 93 THR A CA 1
ATOM 713 C C . THR A 1 93 ? 40.270 15.279 -4.491 1.00 74.94 93 THR A C 1
ATOM 715 O O . THR A 1 93 ? 40.374 14.758 -5.600 1.00 74.94 93 THR A O 1
ATOM 718 N N . ARG A 1 94 ? 41.011 16.320 -4.108 1.00 74.62 94 ARG A N 1
ATOM 719 C CA . ARG A 1 94 ? 42.152 16.829 -4.871 1.00 74.62 94 ARG A CA 1
ATOM 720 C C . ARG A 1 94 ? 43.343 15.912 -4.573 1.00 74.62 94 ARG A C 1
ATOM 722 O O . ARG A 1 94 ? 43.704 15.804 -3.403 1.00 74.62 94 ARG A O 1
ATOM 729 N N . ASN A 1 95 ? 43.863 15.229 -5.596 1.00 61.00 95 ASN A N 1
ATOM 730 C CA . ASN A 1 95 ? 45.169 14.560 -5.529 1.00 61.00 95 ASN A CA 1
ATOM 731 C C . ASN A 1 95 ? 46.285 15.583 -5.310 1.00 61.00 95 ASN A C 1
ATOM 733 O O . ASN A 1 95 ? 46.142 16.718 -5.829 1.00 61.00 95 ASN A O 1
#

pLDDT: mean 86.44, std 8.93, range [47.5, 94.31]

Secondary structure (DSSP, 8-state):
-------EEEETTEEEE----------GGGHHHHHHHHHHTT-GGG---PPPHHHHHHHHHHHHHHTTT---GGGTTTS-------PPP-PPPP-

Foldseek 3Di:
DDPPDPQWDDDPNDIDGDDDDDDDDDDPVCNVVVCVVCVVVVNNVVDDDDDDPVVVVVVQCVCCVVVVNDGDPVCPPVDDDDDDDDDDDDDDDDD

InterPro domains:
  IPR055731 Pam3 gp33-like protein [PF23984] (1-91)